Protein AF-A0A970T9K2-F1 (afdb_monomer_lite)

Secondary structure (DSSP, 8-state):
---HHHHHHHHHTT----TTTEEE---TT-SS-EEEEE-SSEEEEEEEETTTEEEEEEEEETT-HHHHHHHHHHHHHHHHHHH-

pLDDT: mean 90.73, std 6.32, range [60.94, 96.19]

Sequence (84 aa):
MTTIITRMHEIAELKSLPKNKFRDITPKKDNIKEYEIKTKHLRVYLFHEKNTGRVIVCGGKKGTPQSNIKHFRNIKKEYLKQKL

Radius of gyration: 12.64 Å; chains: 1; bounding box: 32×28×32 Å

Structure (mmCIF, N/CA/C/O backbone):
data_AF-A0A970T9K2-F1
#
_entry.id   AF-A0A970T9K2-F1
#
loop_
_atom_site.group_PDB
_atom_site.id
_atom_site.type_symbol
_atom_site.label_atom_id
_atom_site.label_alt_id
_atom_site.label_comp_id
_atom_site.label_asym_id
_atom_site.label_entity_id
_atom_site.label_seq_id
_atom_site.pdbx_PDB_ins_code
_atom_site.Cartn_x
_atom_site.Cartn_y
_atom_site.Cartn_z
_atom_site.occupancy
_atom_site.B_iso_or_equiv
_atom_site.auth_seq_id
_atom_site.auth_comp_id
_atom_site.auth_asym_id
_atom_site.auth_atom_id
_atom_site.pdbx_PDB_model_num
ATOM 1 N N . MET A 1 1 ? 12.470 -8.692 -16.654 1.00 64.56 1 MET A N 1
ATOM 2 C CA . MET A 1 1 ? 12.239 -7.366 -16.025 1.00 64.56 1 MET A CA 1
ATOM 3 C C . MET A 1 1 ? 10.944 -7.427 -15.218 1.00 64.56 1 MET A C 1
ATOM 5 O O . MET A 1 1 ? 9.900 -7.616 -15.818 1.00 64.56 1 MET A O 1
ATOM 9 N N . THR A 1 2 ? 10.970 -7.320 -13.884 1.00 81.00 2 THR A N 1
ATOM 10 C CA . THR A 1 2 ? 9.724 -7.346 -13.082 1.00 81.00 2 THR A CA 1
ATOM 11 C C . THR A 1 2 ? 9.009 -5.998 -13.153 1.00 81.00 2 THR A C 1
ATOM 13 O O . THR A 1 2 ? 9.580 -4.974 -12.756 1.00 81.00 2 THR A O 1
ATOM 16 N N . THR A 1 3 ? 7.764 -5.993 -13.625 1.00 92.38 3 THR A N 1
ATOM 17 C CA . THR A 1 3 ? 6.948 -4.776 -13.740 1.00 92.38 3 THR A CA 1
ATOM 18 C C . THR A 1 3 ? 6.247 -4.445 -12.418 1.00 92.38 3 THR A C 1
ATOM 20 O O . THR A 1 3 ? 6.312 -5.204 -11.447 1.00 92.38 3 THR A O 1
ATOM 23 N N . ILE A 1 4 ? 5.602 -3.276 -12.345 1.00 93.00 4 ILE A N 1
ATOM 24 C CA . ILE A 1 4 ? 4.774 -2.927 -11.180 1.00 93.00 4 ILE A CA 1
ATOM 25 C C . ILE A 1 4 ? 3.520 -3.804 -11.117 1.00 93.00 4 ILE A C 1
ATOM 27 O O . ILE A 1 4 ? 3.166 -4.261 -10.037 1.00 93.00 4 ILE A O 1
ATOM 31 N N . ILE A 1 5 ? 2.944 -4.121 -12.280 1.00 92.94 5 ILE A N 1
ATOM 32 C CA . ILE A 1 5 ? 1.756 -4.963 -12.433 1.00 92.94 5 ILE A CA 1
ATOM 33 C C . ILE A 1 5 ? 2.035 -6.375 -11.913 1.00 92.94 5 ILE A C 1
ATOM 35 O O . ILE A 1 5 ? 1.255 -6.887 -11.119 1.00 92.94 5 ILE A O 1
ATOM 39 N N . THR A 1 6 ? 3.192 -6.964 -12.242 1.00 94.81 6 THR A N 1
ATOM 40 C CA . THR A 1 6 ? 3.584 -8.287 -11.720 1.00 94.81 6 THR A CA 1
ATOM 41 C C . THR A 1 6 ? 3.542 -8.326 -10.191 1.00 94.81 6 THR A C 1
ATOM 43 O O . THR A 1 6 ? 2.975 -9.244 -9.615 1.00 94.81 6 THR A O 1
ATOM 46 N N . ARG A 1 7 ? 4.053 -7.285 -9.522 1.00 93.56 7 ARG A N 1
ATOM 47 C CA . ARG A 1 7 ? 4.047 -7.210 -8.050 1.00 93.56 7 ARG A CA 1
ATOM 48 C C . ARG A 1 7 ? 2.651 -7.036 -7.479 1.00 93.56 7 ARG A C 1
ATOM 50 O O . ARG A 1 7 ? 2.372 -7.538 -6.398 1.00 93.56 7 ARG A O 1
ATOM 57 N N . MET A 1 8 ? 1.794 -6.295 -8.177 1.00 92.94 8 MET A N 1
ATOM 58 C CA . MET A 1 8 ? 0.400 -6.121 -7.778 1.00 92.94 8 MET A CA 1
ATOM 59 C C . MET A 1 8 ? -0.343 -7.460 -7.837 1.00 92.94 8 MET A C 1
ATOM 61 O O . MET A 1 8 ? -1.034 -7.786 -6.877 1.00 92.94 8 MET A O 1
ATOM 65 N N . HIS A 1 9 ? -0.127 -8.258 -8.890 1.00 94.00 9 HIS A N 1
ATOM 66 C CA . HIS A 1 9 ? -0.659 -9.621 -8.982 1.00 94.00 9 HIS A CA 1
ATOM 67 C C . HIS A 1 9 ? -0.103 -10.538 -7.891 1.00 94.00 9 HIS A C 1
ATOM 69 O O . HIS A 1 9 ? -0.881 -11.169 -7.189 1.00 94.00 9 HIS A O 1
ATOM 75 N N . GLU A 1 10 ? 1.216 -10.554 -7.673 1.00 94.31 10 GLU A N 1
ATOM 76 C CA . GLU A 1 10 ? 1.831 -11.365 -6.611 1.00 94.31 10 GLU A CA 1
ATOM 77 C C . GLU A 1 10 ? 1.231 -11.048 -5.233 1.00 94.31 10 GLU A C 1
ATOM 79 O O . GLU A 1 10 ? 0.899 -11.947 -4.465 1.00 94.31 10 GLU A O 1
ATOM 84 N N . ILE A 1 11 ? 1.041 -9.761 -4.930 1.00 92.06 11 ILE A N 1
ATOM 85 C CA . ILE A 1 11 ? 0.419 -9.325 -3.679 1.00 92.06 11 ILE A CA 1
ATOM 86 C C . ILE A 1 11 ? -1.048 -9.762 -3.625 1.00 92.06 11 ILE A C 1
ATOM 88 O O . ILE A 1 11 ? -1.483 -10.237 -2.576 1.00 92.06 11 ILE A O 1
ATOM 92 N N . ALA A 1 12 ? -1.811 -9.617 -4.712 1.00 89.56 12 ALA A N 1
ATOM 93 C CA . ALA A 1 12 ? -3.206 -10.058 -4.781 1.00 89.56 12 ALA A CA 1
ATOM 94 C C . ALA A 1 12 ? -3.351 -11.572 -4.542 1.00 89.56 12 ALA A C 1
ATOM 96 O O . ALA A 1 12 ? -4.265 -11.988 -3.840 1.00 89.56 12 ALA A O 1
ATOM 97 N N . GLU A 1 13 ? -2.388 -12.366 -5.011 1.00 92.75 13 GLU A N 1
ATOM 98 C CA . GLU A 1 13 ? -2.272 -13.812 -4.771 1.00 92.75 13 GLU A CA 1
ATOM 99 C C . GLU A 1 13 ? -1.691 -14.168 -3.389 1.00 92.75 13 GLU A C 1
ATOM 101 O O . GLU A 1 13 ? -1.354 -15.321 -3.130 1.00 92.75 13 GLU A O 1
ATOM 106 N N . LEU A 1 14 ? -1.537 -13.187 -2.491 1.00 89.31 14 LEU A N 1
ATOM 107 C CA . LEU A 1 14 ? -0.983 -13.355 -1.141 1.00 89.31 14 LEU A CA 1
ATOM 108 C C . LEU A 1 14 ? 0.459 -13.891 -1.107 1.00 89.31 14 LEU A C 1
ATOM 110 O O . LEU A 1 14 ? 0.921 -14.360 -0.065 1.00 89.31 14 LEU A O 1
ATOM 114 N N . LYS A 1 15 ? 1.214 -13.762 -2.205 1.00 92.81 15 LYS A N 1
ATOM 115 C CA . LYS A 1 15 ? 2.632 -14.131 -2.227 1.00 92.81 15 LYS A CA 1
ATOM 116 C C . LYS A 1 15 ? 3.435 -13.197 -1.328 1.00 92.81 15 LYS A C 1
ATOM 118 O O . LYS A 1 15 ? 3.250 -11.976 -1.317 1.00 92.81 15 LYS A O 1
ATOM 123 N N . SER A 1 16 ? 4.375 -13.780 -0.591 1.00 89.81 16 SER A N 1
ATOM 124 C CA . SER A 1 16 ? 5.317 -13.010 0.215 1.00 89.81 16 SER A CA 1
ATOM 125 C C . SER A 1 16 ? 6.323 -12.311 -0.694 1.00 89.81 16 SER A C 1
ATOM 127 O O . SER A 1 16 ? 6.975 -12.944 -1.524 1.00 89.81 16 SER A O 1
ATOM 129 N N . LEU A 1 17 ? 6.464 -10.997 -0.528 1.00 90.81 17 LEU A N 1
ATOM 130 C CA . LEU A 1 17 ? 7.479 -10.207 -1.213 1.00 90.81 17 LEU A CA 1
ATOM 131 C C . LEU A 1 17 ? 8.516 -9.701 -0.210 1.00 90.81 17 LEU A C 1
ATOM 133 O O . LEU A 1 17 ? 8.171 -9.402 0.935 1.00 90.81 17 LEU A O 1
ATOM 137 N N . PRO A 1 18 ? 9.780 -9.511 -0.633 1.00 92.88 18 PRO A N 1
ATOM 138 C CA . PRO A 1 18 ? 10.793 -8.933 0.237 1.00 92.88 18 PRO A CA 1
ATOM 139 C C . PRO A 1 18 ? 10.339 -7.589 0.828 1.00 92.88 18 PRO A C 1
ATOM 141 O O . PRO A 1 18 ? 9.737 -6.762 0.138 1.00 92.88 18 PRO A O 1
ATOM 144 N N . LYS A 1 19 ? 10.699 -7.314 2.086 1.00 90.19 19 LYS A N 1
ATOM 145 C CA . LYS A 1 19 ? 10.298 -6.094 2.820 1.00 90.19 19 LYS A CA 1
ATOM 146 C C . LYS A 1 19 ? 10.667 -4.789 2.103 1.00 90.19 19 LYS A C 1
ATOM 148 O O . LYS A 1 19 ? 9.998 -3.766 2.236 1.00 90.19 19 LYS A O 1
ATOM 153 N N . ASN A 1 20 ? 11.748 -4.800 1.325 1.00 90.00 20 ASN A N 1
ATOM 154 C CA . ASN A 1 20 ? 12.170 -3.647 0.528 1.00 90.00 20 ASN A CA 1
ATOM 155 C C . ASN A 1 20 ? 11.349 -3.464 -0.765 1.00 90.00 20 ASN A C 1
ATOM 157 O O . ASN A 1 20 ? 11.513 -2.454 -1.447 1.00 90.00 20 ASN A O 1
ATOM 161 N N . LYS A 1 21 ? 10.507 -4.434 -1.128 1.00 93.56 21 LYS A N 1
ATOM 162 C CA . LYS A 1 21 ? 9.660 -4.466 -2.324 1.00 93.56 21 LYS A CA 1
ATOM 163 C C . LYS A 1 21 ? 8.185 -4.252 -2.001 1.00 93.56 21 LYS A C 1
ATOM 165 O O . LYS A 1 21 ? 7.519 -3.587 -2.791 1.00 93.56 21 LYS A O 1
ATOM 170 N N . PHE A 1 22 ? 7.729 -4.764 -0.863 1.00 95.38 22 PHE A N 1
ATOM 171 C CA . PHE A 1 22 ? 6.422 -4.506 -0.271 1.00 95.38 22 PHE A CA 1
ATOM 172 C C . PHE A 1 22 ? 6.635 -4.058 1.174 1.00 95.38 22 PHE A C 1
ATOM 174 O O . PHE A 1 22 ? 6.975 -4.852 2.049 1.00 95.38 22 PHE A O 1
ATOM 181 N N . ARG A 1 23 ? 6.546 -2.748 1.400 1.00 94.94 23 ARG A N 1
ATOM 182 C CA . ARG A 1 23 ? 6.902 -2.125 2.676 1.00 94.94 23 ARG A CA 1
ATOM 183 C C . ARG A 1 23 ? 5.641 -1.720 3.428 1.00 94.94 23 ARG A C 1
ATOM 185 O O . ARG A 1 23 ? 4.856 -0.958 2.879 1.00 94.94 23 ARG A O 1
ATOM 192 N N . ASP A 1 24 ? 5.507 -2.148 4.682 1.00 94.88 24 ASP A N 1
ATOM 193 C CA . ASP A 1 24 ? 4.54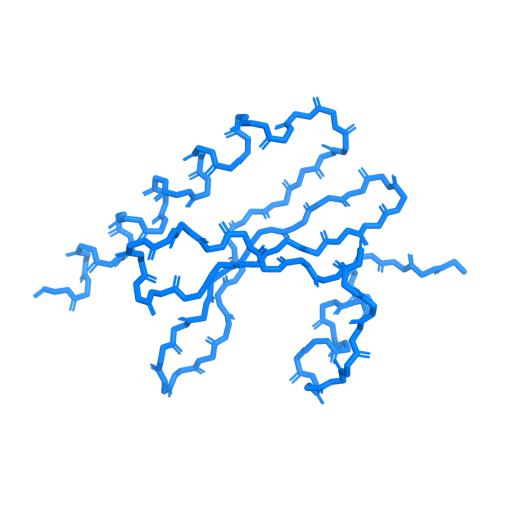1 -1.569 5.627 1.00 94.88 24 ASP A CA 1
ATOM 194 C C . ASP A 1 24 ? 4.975 -0.126 5.958 1.00 94.88 24 ASP A C 1
ATOM 196 O O . ASP A 1 24 ? 6.107 0.115 6.401 1.00 94.88 24 ASP A O 1
ATOM 200 N N . ILE A 1 25 ? 4.100 0.832 5.657 1.00 94.69 25 ILE A N 1
ATOM 201 C CA . ILE A 1 25 ? 4.287 2.267 5.920 1.00 94.69 25 ILE A CA 1
ATOM 202 C C . ILE A 1 25 ? 3.238 2.811 6.902 1.00 94.69 25 ILE A C 1
ATOM 204 O O . ILE A 1 25 ? 3.106 4.030 7.044 1.00 94.69 25 ILE A O 1
ATOM 208 N N . THR A 1 26 ? 2.518 1.914 7.582 1.00 95.62 26 THR A N 1
ATOM 209 C CA . THR A 1 26 ? 1.453 2.240 8.532 1.00 95.62 26 THR A CA 1
ATOM 210 C C . THR A 1 26 ? 2.005 3.107 9.668 1.00 95.62 26 THR A C 1
ATOM 212 O O . THR A 1 26 ? 2.997 2.731 10.307 1.00 95.62 26 THR A O 1
ATOM 215 N N . PRO A 1 27 ? 1.399 4.273 9.955 1.00 93.50 27 PRO A N 1
ATOM 216 C CA . PRO A 1 27 ? 1.727 5.049 11.144 1.00 93.50 27 PRO A CA 1
ATOM 217 C C . PRO A 1 27 ? 1.516 4.225 12.419 1.00 93.50 27 PRO A C 1
ATOM 219 O O . PRO A 1 27 ? 0.565 3.460 12.512 1.00 93.50 27 PRO A O 1
ATOM 222 N N . LYS A 1 28 ? 2.347 4.433 13.449 1.00 90.44 28 LYS A N 1
ATOM 223 C CA . LYS A 1 28 ? 2.286 3.657 14.708 1.00 90.44 28 LYS A CA 1
ATOM 224 C C . LYS A 1 28 ? 0.910 3.646 15.398 1.00 90.44 28 LYS A C 1
ATOM 226 O O . LYS A 1 28 ? 0.648 2.739 16.173 1.00 90.44 28 LYS A O 1
ATOM 231 N N . LYS A 1 29 ? 0.078 4.666 15.164 1.00 89.88 29 LYS A N 1
ATOM 232 C CA . LYS A 1 29 ? -1.247 4.838 15.786 1.00 89.88 29 LYS A CA 1
ATOM 233 C C . LYS A 1 29 ? -2.413 4.500 14.850 1.00 89.88 29 LYS A C 1
ATOM 235 O O . LYS A 1 29 ? -3.555 4.746 15.214 1.00 89.88 29 LYS A O 1
ATOM 240 N N . ASP A 1 30 ? -2.138 4.024 13.638 1.00 90.19 30 ASP A N 1
ATOM 241 C CA . ASP A 1 30 ? -3.177 3.745 12.650 1.00 90.19 30 ASP A CA 1
ATOM 242 C C . ASP A 1 30 ? -3.516 2.250 12.636 1.00 90.19 30 ASP A C 1
ATOM 244 O O . ASP A 1 30 ? -2.629 1.396 12.575 1.00 90.19 30 ASP A O 1
ATOM 248 N N . ASN A 1 31 ? -4.810 1.943 12.691 1.00 90.31 31 ASN A N 1
ATOM 249 C CA . ASN A 1 31 ? -5.322 0.573 12.670 1.00 90.31 31 ASN A CA 1
ATOM 250 C C . ASN A 1 31 ? -5.479 0.040 11.239 1.00 90.31 31 ASN A C 1
ATOM 252 O O . ASN A 1 31 ? -5.633 -1.164 11.036 1.00 90.31 31 ASN A O 1
ATOM 256 N N . ILE A 1 32 ? -5.438 0.924 10.238 1.00 93.81 32 ILE A N 1
ATOM 257 C CA . ILE A 1 32 ? -5.592 0.567 8.831 1.00 93.81 32 ILE A CA 1
ATOM 258 C C . ILE A 1 32 ? -4.209 0.426 8.214 1.00 93.81 32 ILE A C 1
ATOM 260 O O . ILE A 1 32 ? -3.481 1.407 8.049 1.00 93.81 32 ILE A O 1
ATOM 264 N N . LYS A 1 33 ? -3.859 -0.809 7.847 1.00 95.12 33 LYS A N 1
ATOM 265 C CA . LYS A 1 33 ? -2.551 -1.120 7.274 1.00 95.12 33 LYS A CA 1
ATOM 266 C C . LYS A 1 33 ? -2.332 -0.403 5.947 1.00 95.12 33 LYS A C 1
ATOM 268 O O . LYS A 1 33 ? -3.146 -0.512 5.034 1.00 95.12 33 LYS A O 1
ATOM 273 N N . GLU A 1 34 ? -1.198 0.277 5.836 1.00 96.00 34 GLU A N 1
ATOM 274 C CA . GLU A 1 34 ? -0.731 0.983 4.646 1.00 96.00 34 GLU A CA 1
ATOM 275 C C . GLU A 1 34 ? 0.514 0.297 4.085 1.00 96.00 34 GLU A C 1
ATOM 277 O O . GLU A 1 34 ? 1.432 -0.063 4.830 1.00 96.00 34 GLU A O 1
ATOM 282 N N . TYR A 1 35 ? 0.597 0.183 2.761 1.00 95.75 35 TYR A N 1
ATOM 283 C CA . TYR A 1 35 ? 1.738 -0.436 2.104 1.00 95.75 35 TYR A CA 1
ATOM 284 C C . TYR A 1 35 ? 2.242 0.356 0.899 1.00 95.75 35 TYR A C 1
ATOM 286 O O . TYR A 1 35 ? 1.496 1.052 0.212 1.00 95.75 35 TYR A O 1
ATOM 294 N N . GLU A 1 36 ? 3.533 0.192 0.623 1.00 95.25 36 GLU A N 1
ATOM 295 C CA . GLU A 1 36 ? 4.231 0.721 -0.545 1.00 95.25 36 GLU A CA 1
ATOM 296 C C . GLU A 1 36 ? 4.827 -0.433 -1.369 1.00 95.25 36 GLU A C 1
ATOM 298 O O . GLU A 1 36 ? 5.719 -1.151 -0.903 1.00 95.25 36 GLU A O 1
ATOM 303 N N . ILE A 1 37 ? 4.383 -0.576 -2.620 1.00 95.38 37 ILE A N 1
ATOM 304 C CA . ILE A 1 37 ? 4.971 -1.480 -3.617 1.00 95.38 37 ILE A CA 1
ATOM 305 C C . ILE A 1 37 ? 6.053 -0.722 -4.375 1.00 95.38 37 ILE A C 1
ATOM 307 O O . ILE A 1 37 ? 5.813 0.363 -4.903 1.00 95.38 37 ILE A O 1
ATOM 311 N N . LYS A 1 38 ? 7.253 -1.293 -4.478 1.00 93.12 38 LYS A N 1
ATOM 312 C CA . LYS A 1 38 ? 8.395 -0.655 -5.150 1.00 93.12 38 LYS A CA 1
ATOM 313 C C . LYS A 1 38 ? 8.809 -1.411 -6.392 1.00 93.12 38 LYS A C 1
ATOM 315 O O . LYS A 1 38 ? 9.001 -2.608 -6.310 1.00 93.12 38 LYS A O 1
ATOM 320 N N . THR A 1 39 ? 9.107 -0.738 -7.496 1.00 93.44 39 THR A N 1
ATOM 321 C CA . THR A 1 39 ? 9.957 -1.276 -8.580 1.00 93.44 39 THR A CA 1
ATOM 322 C C . THR A 1 39 ? 11.232 -0.439 -8.714 1.00 93.44 39 THR A C 1
ATOM 324 O O . THR A 1 39 ? 11.576 0.329 -7.811 1.00 93.44 39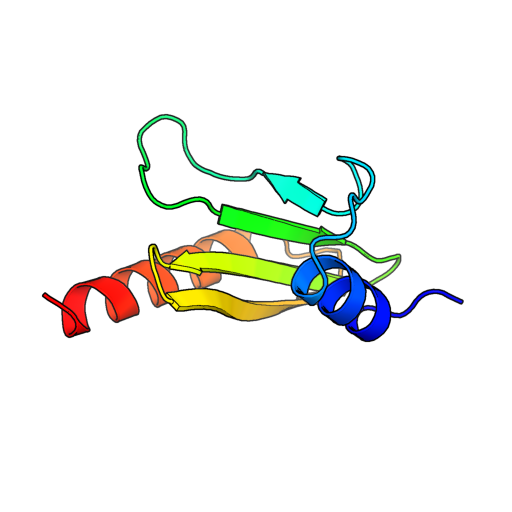 THR A O 1
ATOM 327 N N . LYS A 1 40 ? 11.977 -0.573 -9.819 1.00 91.19 40 LYS A N 1
ATOM 328 C CA . LYS A 1 40 ? 13.134 0.294 -10.089 1.00 91.19 40 LYS A CA 1
ATOM 329 C C 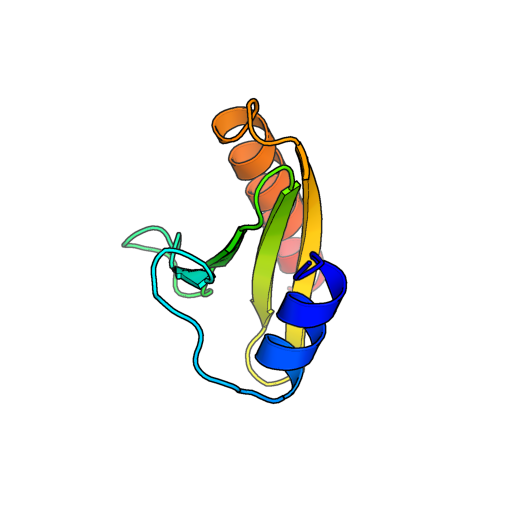. LYS A 1 40 ? 12.715 1.769 -10.167 1.00 91.19 40 LYS A C 1
ATOM 331 O O . LYS A 1 40 ? 13.328 2.603 -9.502 1.00 91.19 40 LYS A O 1
ATOM 336 N N . HIS A 1 41 ? 11.625 2.059 -10.881 1.00 91.31 41 HIS A N 1
ATOM 337 C CA . HIS A 1 41 ? 11.209 3.428 -11.208 1.00 91.31 41 HIS A CA 1
ATOM 338 C C . HIS A 1 41 ? 9.862 3.846 -10.619 1.00 91.31 41 HIS A C 1
ATOM 340 O O . HIS A 1 41 ? 9.614 5.041 -10.533 1.00 91.31 41 HIS A O 1
ATOM 346 N N . LEU A 1 42 ? 9.010 2.906 -10.199 1.00 93.06 42 LEU A N 1
ATOM 347 C CA . LEU A 1 42 ? 7.643 3.204 -9.768 1.00 93.06 42 LEU A CA 1
ATOM 348 C C . LEU A 1 42 ? 7.407 2.835 -8.305 1.00 93.06 42 LEU A C 1
ATOM 350 O O . LEU A 1 42 ? 8.056 1.939 -7.749 1.00 93.06 42 LEU A O 1
ATOM 354 N N . ARG A 1 43 ? 6.473 3.548 -7.685 1.00 93.81 43 ARG A N 1
ATOM 355 C CA . ARG A 1 43 ? 5.907 3.281 -6.364 1.00 93.81 43 ARG A CA 1
ATOM 356 C C . ARG A 1 43 ? 4.393 3.234 -6.489 1.00 93.81 43 ARG A C 1
ATOM 358 O O . ARG A 1 43 ? 3.841 4.054 -7.212 1.00 93.81 43 ARG A O 1
ATOM 365 N N . VAL A 1 44 ? 3.753 2.298 -5.801 1.00 95.31 44 VAL A N 1
ATOM 366 C CA . VAL A 1 44 ? 2.291 2.222 -5.685 1.00 95.31 44 VAL A CA 1
ATOM 367 C C . VAL A 1 44 ? 1.933 2.151 -4.212 1.00 95.31 44 VAL A C 1
ATOM 369 O O . VAL A 1 44 ? 2.573 1.411 -3.463 1.00 95.31 44 VAL A O 1
ATOM 372 N N . TYR A 1 45 ? 0.936 2.931 -3.813 1.00 95.88 45 TYR A N 1
ATOM 373 C CA . TYR A 1 45 ? 0.459 3.027 -2.440 1.00 95.88 45 TYR A CA 1
ATOM 374 C C . TYR A 1 45 ? -0.938 2.435 -2.335 1.00 95.88 45 TYR A C 1
ATOM 376 O O . TYR A 1 45 ? -1.806 2.681 -3.177 1.00 95.88 45 TYR A O 1
ATOM 384 N N . LEU A 1 46 ? -1.134 1.639 -1.294 1.00 96.19 46 LEU A N 1
ATOM 385 C CA . LEU A 1 46 ? -2.379 0.942 -1.036 1.00 96.19 46 LEU A CA 1
ATOM 386 C C . LEU A 1 46 ? -2.638 0.859 0.463 1.00 96.19 46 LEU A C 1
ATOM 388 O O . LEU A 1 46 ? -1.707 0.920 1.269 1.00 96.19 46 LEU A O 1
ATOM 392 N N . PHE A 1 47 ? -3.897 0.661 0.827 1.00 96.00 47 PHE A N 1
ATOM 393 C CA . PHE A 1 47 ? -4.280 0.298 2.184 1.00 96.00 47 PHE A CA 1
ATOM 394 C C . PHE A 1 47 ? -5.092 -0.995 2.188 1.00 96.00 47 PHE A C 1
ATOM 396 O O . PHE A 1 47 ? -5.664 -1.391 1.172 1.00 96.00 47 PHE A O 1
ATOM 403 N N . HIS A 1 48 ? -5.097 -1.688 3.323 1.00 94.12 48 HIS A N 1
ATOM 404 C CA . HIS A 1 48 ? -5.937 -2.859 3.518 1.00 94.12 48 HIS A CA 1
ATOM 405 C C . HIS A 1 48 ? -7.258 -2.447 4.151 1.00 94.12 48 HIS A C 1
ATOM 407 O O . HIS A 1 48 ? -7.298 -2.006 5.300 1.00 94.12 48 HIS A O 1
ATOM 413 N N . GLU A 1 49 ? -8.332 -2.615 3.395 1.00 91.56 49 GLU A N 1
ATOM 414 C CA . GLU A 1 49 ? -9.678 -2.521 3.919 1.00 91.56 49 GLU A CA 1
ATOM 415 C C . GLU A 1 49 ? -10.082 -3.872 4.508 1.00 91.56 49 GLU A C 1
ATOM 417 O O . GLU A 1 49 ? -10.146 -4.892 3.809 1.00 91.56 49 GLU A O 1
ATOM 422 N N . LYS A 1 50 ? -10.357 -3.868 5.814 1.00 85.25 50 LYS A N 1
ATOM 423 C CA . LYS A 1 50 ? -10.745 -5.069 6.549 1.00 85.25 50 LYS A CA 1
ATOM 424 C C . LYS A 1 50 ? -11.975 -5.706 5.890 1.00 85.25 50 LYS A C 1
ATOM 426 O O . LYS A 1 50 ? -12.921 -5.010 5.535 1.00 85.25 50 LYS A O 1
ATOM 431 N N . ASN A 1 51 ? -11.947 -7.028 5.731 1.00 86.06 51 ASN A N 1
ATOM 432 C CA . ASN A 1 51 ? -13.012 -7.849 5.135 1.00 86.06 51 ASN A CA 1
ATOM 433 C C . ASN A 1 51 ? -13.319 -7.606 3.643 1.00 86.06 51 ASN A 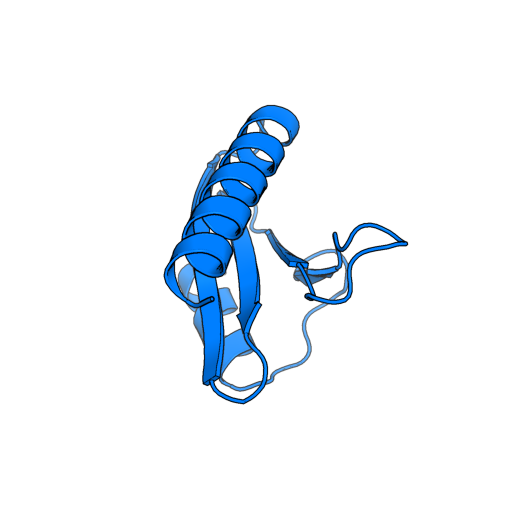C 1
ATOM 435 O O . ASN A 1 51 ? -14.170 -8.303 3.106 1.00 86.06 51 ASN A O 1
ATOM 439 N N . THR A 1 52 ? -12.639 -6.673 2.966 1.00 88.56 52 THR A N 1
ATOM 440 C CA . THR A 1 52 ? -12.873 -6.399 1.533 1.00 88.56 52 THR A CA 1
ATOM 441 C C . THR A 1 52 ? -11.645 -6.729 0.693 1.00 88.56 52 THR A C 1
ATOM 443 O O . THR A 1 52 ? -11.744 -7.423 -0.314 1.00 88.56 52 THR A O 1
ATOM 446 N N . GLY A 1 53 ? -10.460 -6.274 1.107 1.00 88.44 53 GLY A N 1
ATOM 447 C CA . GLY A 1 53 ? -9.235 -6.518 0.351 1.00 88.44 53 GLY A CA 1
ATOM 448 C C . GLY A 1 53 ? -8.254 -5.359 0.416 1.00 88.44 53 GLY A C 1
ATOM 449 O O . GLY A 1 53 ? -8.132 -4.667 1.424 1.00 88.44 53 GLY A O 1
ATOM 450 N N . ARG A 1 54 ? -7.468 -5.180 -0.644 1.00 91.00 54 ARG A N 1
ATOM 451 C CA . ARG A 1 54 ? -6.475 -4.104 -0.741 1.00 91.00 54 ARG A CA 1
ATOM 452 C C . ARG A 1 54 ? -6.939 -3.076 -1.759 1.00 91.00 54 ARG A C 1
ATOM 454 O O . ARG A 1 54 ? -7.186 -3.425 -2.907 1.00 91.00 54 ARG A O 1
ATOM 461 N N . VAL A 1 55 ? -6.993 -1.817 -1.343 1.00 92.56 55 VAL A N 1
ATOM 462 C CA . VAL A 1 55 ? -7.387 -0.695 -2.195 1.00 92.56 55 VAL A CA 1
ATOM 463 C C . VAL A 1 55 ? -6.130 0.019 -2.670 1.00 92.56 55 VAL A C 1
ATOM 465 O O . VAL A 1 55 ? -5.377 0.572 -1.866 1.00 92.56 55 VAL A O 1
ATOM 468 N N . ILE A 1 56 ? -5.892 -0.011 -3.980 1.00 90.62 56 ILE A N 1
ATOM 469 C CA . ILE A 1 56 ? -4.825 0.760 -4.625 1.00 90.62 56 ILE A CA 1
ATOM 470 C C . ILE A 1 56 ? -5.317 2.191 -4.801 1.00 90.62 56 ILE A C 1
ATOM 472 O O . ILE A 1 56 ? -6.375 2.415 -5.376 1.00 90.62 56 ILE A O 1
ATOM 476 N N . VAL A 1 57 ? -4.537 3.153 -4.315 1.00 89.62 57 VAL A N 1
ATOM 477 C CA . VAL A 1 57 ? -4.950 4.560 -4.298 1.00 89.62 57 VAL A CA 1
ATOM 478 C C . VAL A 1 57 ? -4.241 5.357 -5.380 1.00 89.62 57 VAL A C 1
ATOM 480 O O . VAL A 1 57 ? -4.876 6.050 -6.164 1.00 89.62 57 VAL A O 1
ATOM 483 N N . CYS A 1 58 ? -2.911 5.280 -5.426 1.00 91.50 58 CYS A N 1
ATOM 484 C CA . CYS A 1 58 ? -2.128 6.048 -6.384 1.00 91.50 58 CYS A CA 1
ATOM 485 C C . CYS A 1 58 ? -0.780 5.387 -6.687 1.00 91.50 58 CYS A C 1
ATOM 487 O O . CYS A 1 58 ? -0.256 4.574 -5.917 1.00 91.50 58 CYS A O 1
ATOM 489 N N . GLY A 1 59 ? -0.209 5.768 -7.829 1.00 90.69 59 GLY A N 1
ATOM 490 C CA . GLY A 1 59 ? 1.131 5.386 -8.251 1.00 90.69 59 GLY A CA 1
ATOM 491 C C . GLY A 1 59 ? 1.937 6.599 -8.705 1.00 90.69 59 GLY A C 1
ATOM 492 O O . GLY A 1 59 ? 1.380 7.599 -9.143 1.00 90.69 59 GLY A O 1
ATOM 493 N N . GLY A 1 60 ? 3.261 6.517 -8.600 1.00 88.69 60 GLY A N 1
ATOM 494 C CA . GLY A 1 60 ? 4.151 7.614 -8.976 1.00 88.69 60 GLY A CA 1
ATOM 495 C C . GLY A 1 60 ? 5.579 7.164 -9.262 1.00 88.69 60 GLY A C 1
ATOM 496 O O . GLY A 1 60 ? 5.979 6.036 -8.956 1.00 88.69 60 GLY A O 1
ATOM 497 N N . LYS A 1 61 ? 6.374 8.061 -9.855 1.00 89.88 61 LYS A N 1
ATOM 498 C CA . LYS A 1 61 ? 7.803 7.824 -10.099 1.00 89.88 61 LYS A CA 1
ATOM 499 C C . LYS A 1 61 ? 8.599 7.896 -8.788 1.00 89.88 61 LYS A C 1
ATOM 501 O O . LYS A 1 61 ? 8.275 8.641 -7.864 1.00 89.88 61 LYS A O 1
ATOM 506 N N . LYS A 1 62 ? 9.683 7.124 -8.707 1.00 84.56 62 LYS A N 1
ATOM 507 C CA . LYS A 1 62 ? 10.677 7.199 -7.629 1.00 84.56 62 LYS A CA 1
ATOM 508 C C . LYS A 1 62 ? 11.323 8.592 -7.667 1.00 84.56 62 LYS A C 1
ATOM 510 O O . LYS A 1 62 ? 12.032 8.894 -8.617 1.00 84.56 62 LYS A O 1
ATOM 515 N N . GLY A 1 63 ? 11.087 9.409 -6.643 1.00 79.00 63 GLY A N 1
ATOM 516 C CA . GLY A 1 63 ? 11.633 10.772 -6.543 1.00 79.00 63 GLY A CA 1
ATOM 517 C C . GLY A 1 63 ? 10.719 11.745 -5.797 1.00 79.00 63 GLY A C 1
ATOM 518 O O . GLY A 1 63 ? 11.207 12.680 -5.182 1.00 79.00 63 GLY A O 1
ATOM 519 N N . THR A 1 64 ? 9.411 11.465 -5.745 1.00 74.88 64 THR A N 1
ATOM 520 C CA . THR A 1 64 ? 8.415 12.300 -5.043 1.00 74.88 64 THR A CA 1
ATOM 521 C C . THR A 1 64 ? 7.733 11.614 -3.838 1.00 74.88 64 THR A C 1
ATOM 523 O O . THR A 1 64 ? 6.537 11.813 -3.613 1.00 74.88 64 THR A O 1
ATOM 526 N N . PRO A 1 65 ? 8.431 10.787 -3.025 1.00 72.00 65 PRO A N 1
ATOM 527 C CA . PRO A 1 65 ? 7.777 9.887 -2.070 1.00 72.00 65 PRO A CA 1
ATOM 528 C C . PRO A 1 65 ? 6.974 10.607 -0.977 1.00 72.00 65 PRO A C 1
ATOM 530 O O . PRO A 1 65 ? 5.910 10.130 -0.604 1.00 72.00 65 PRO A O 1
ATOM 533 N N . GLN A 1 66 ? 7.437 11.754 -0.473 1.00 81.44 66 GLN A N 1
ATOM 534 C CA . GLN A 1 66 ? 6.752 12.474 0.612 1.00 81.44 66 GLN A CA 1
ATOM 535 C C . GLN A 1 66 ? 5.420 13.082 0.149 1.00 81.44 66 GLN A C 1
ATOM 537 O O . GLN A 1 66 ? 4.404 12.914 0.823 1.00 81.44 66 GLN A O 1
ATOM 542 N N . SER A 1 67 ? 5.411 13.725 -1.025 1.00 86.38 67 SER A N 1
ATOM 543 C CA . SER A 1 67 ? 4.192 14.276 -1.634 1.00 86.38 67 SER A CA 1
ATOM 544 C C . SER A 1 67 ? 3.178 13.170 -1.944 1.00 86.38 67 SER A C 1
ATOM 546 O O . SER A 1 67 ? 2.017 13.269 -1.548 1.00 86.38 67 SER A O 1
ATOM 548 N N . ASN A 1 68 ? 3.633 12.059 -2.537 1.00 86.88 68 ASN A N 1
ATOM 549 C CA . ASN A 1 68 ? 2.755 10.933 -2.862 1.00 86.88 68 ASN A CA 1
ATOM 550 C C . ASN A 1 68 ? 2.152 10.287 -1.608 1.00 86.88 68 ASN A C 1
ATOM 552 O O . ASN A 1 68 ? 0.970 9.963 -1.615 1.00 86.88 68 ASN A O 1
ATOM 556 N N . ILE A 1 69 ? 2.923 10.134 -0.522 1.00 91.38 69 ILE A N 1
ATOM 557 C CA . ILE A 1 69 ? 2.411 9.587 0.747 1.00 91.38 69 ILE A CA 1
ATOM 558 C C . ILE A 1 69 ? 1.364 10.523 1.362 1.00 91.38 69 ILE A C 1
ATOM 560 O O . ILE A 1 69 ? 0.340 10.050 1.852 1.00 91.38 69 ILE A O 1
ATOM 564 N N . LYS A 1 70 ? 1.585 11.844 1.328 1.00 93.00 70 LYS A N 1
ATOM 565 C CA . LYS A 1 70 ? 0.594 12.820 1.807 1.00 93.00 70 LYS A CA 1
ATOM 566 C C . LYS A 1 70 ? -0.694 12.739 0.984 1.00 93.00 70 LYS A C 1
ATOM 568 O O . LYS A 1 70 ? -1.774 12.640 1.556 1.00 93.00 70 LYS A O 1
ATOM 573 N N . HIS A 1 71 ? -0.573 12.726 -0.341 1.00 93.81 71 HIS A N 1
ATOM 574 C CA . HIS A 1 71 ? -1.707 12.596 -1.254 1.00 93.81 71 HIS A CA 1
ATOM 575 C C . HIS A 1 71 ? -2.482 11.285 -1.033 1.00 93.81 71 HIS A C 1
ATOM 577 O O . HIS A 1 71 ? -3.698 11.311 -0.860 1.00 93.81 71 HIS A O 1
ATOM 583 N N . PHE A 1 72 ? -1.769 10.160 -0.932 1.00 95.62 72 PHE A N 1
ATOM 584 C CA . PHE A 1 72 ? -2.321 8.851 -0.582 1.00 95.62 72 PHE A CA 1
ATOM 585 C C . PHE A 1 72 ? -3.141 8.893 0.713 1.00 95.62 72 PHE A C 1
ATOM 587 O O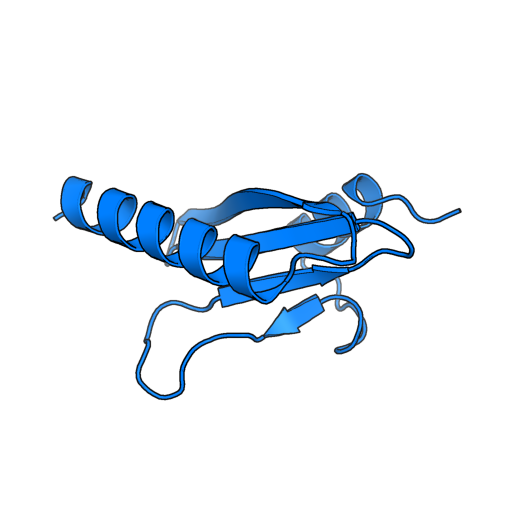 . PHE A 1 72 ? -4.289 8.450 0.733 1.00 95.62 72 PHE A O 1
ATOM 594 N N . ARG A 1 73 ? -2.578 9.453 1.791 1.00 95.06 73 ARG A N 1
ATOM 595 C CA . ARG A 1 73 ? -3.257 9.526 3.093 1.00 95.06 73 ARG A CA 1
ATOM 596 C C . ARG A 1 73 ? -4.476 10.436 3.072 1.00 95.06 73 ARG A C 1
ATOM 598 O O . ARG A 1 73 ? -5.464 10.110 3.723 1.00 95.06 73 ARG A O 1
ATOM 605 N N . ASN A 1 74 ? -4.427 11.531 2.314 1.00 95.56 74 ASN A N 1
ATOM 606 C CA . ASN A 1 74 ? -5.583 12.401 2.124 1.00 95.56 74 ASN A CA 1
ATOM 607 C C . ASN A 1 74 ? -6.729 11.645 1.439 1.00 95.56 74 ASN A C 1
ATOM 609 O O . ASN A 1 74 ? -7.832 11.634 1.970 1.00 95.56 74 ASN A O 1
ATOM 613 N N . ILE A 1 75 ? -6.464 10.940 0.331 1.00 95.75 75 ILE A N 1
ATOM 614 C CA . ILE A 1 75 ? -7.501 10.146 -0.353 1.00 95.75 75 ILE A CA 1
ATOM 615 C C . ILE A 1 75 ? -8.036 9.037 0.556 1.00 95.75 75 ILE A C 1
ATOM 617 O O . ILE A 1 75 ? -9.246 8.863 0.652 1.00 95.75 75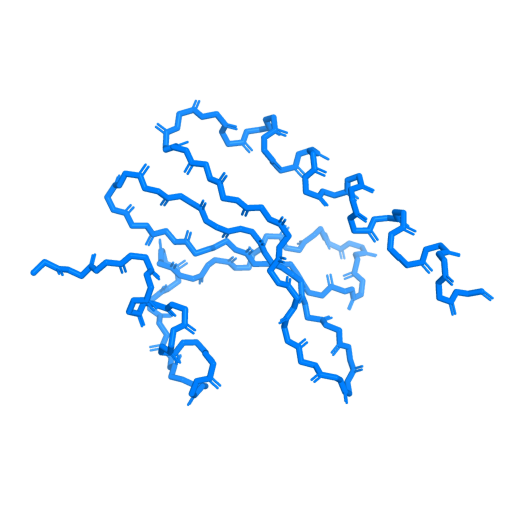 ILE A O 1
ATOM 621 N N . LYS A 1 76 ? -7.156 8.314 1.264 1.00 94.94 76 LYS A N 1
ATOM 622 C CA . LYS A 1 76 ? -7.568 7.288 2.235 1.00 94.94 76 LYS A CA 1
ATOM 623 C C . LYS A 1 76 ? -8.526 7.870 3.278 1.00 94.94 76 LYS A C 1
ATOM 625 O O . LYS A 1 76 ? -9.544 7.260 3.580 1.00 94.94 76 LYS A O 1
ATOM 630 N N . LYS A 1 77 ? -8.207 9.044 3.828 1.00 94.50 77 LYS A N 1
ATOM 631 C CA . LYS A 1 77 ? -9.047 9.722 4.821 1.00 94.50 77 LYS A CA 1
ATOM 632 C C . LYS A 1 77 ? -10.425 10.071 4.252 1.00 94.50 77 LYS A C 1
ATOM 634 O O . LYS A 1 77 ? -11.419 9.788 4.912 1.00 94.50 77 LYS A O 1
ATOM 639 N N . GLU A 1 78 ? -10.483 10.634 3.046 1.00 95.25 78 GLU A N 1
ATOM 640 C CA . GLU A 1 78 ? -11.757 10.965 2.394 1.00 95.25 78 GLU A CA 1
ATOM 641 C C . GLU A 1 78 ? -12.585 9.712 2.079 1.00 95.25 78 GLU A C 1
ATOM 643 O O . GLU A 1 78 ? -13.784 9.694 2.343 1.00 95.25 78 GLU A O 1
ATOM 648 N N . TYR A 1 79 ? -11.947 8.635 1.610 1.00 94.00 79 TYR A N 1
ATOM 649 C CA . TYR A 1 79 ? -12.601 7.342 1.388 1.00 94.00 79 TYR A CA 1
ATOM 650 C C . TYR A 1 79 ? -13.261 6.807 2.666 1.00 94.00 79 TYR A C 1
ATOM 652 O O . TYR A 1 79 ? -14.432 6.439 2.661 1.00 94.00 79 TYR A O 1
ATOM 660 N N . LEU A 1 80 ? -12.523 6.797 3.781 1.00 91.12 80 LEU A N 1
ATOM 661 C CA . LEU A 1 80 ? -13.037 6.301 5.061 1.00 91.12 80 LEU A CA 1
ATOM 662 C C . LEU A 1 80 ? -14.159 7.183 5.613 1.00 91.12 80 LEU A C 1
ATOM 664 O O . LEU A 1 80 ? -15.089 6.662 6.216 1.00 91.12 80 LEU A O 1
ATOM 668 N N . LYS A 1 81 ? -14.091 8.500 5.387 1.00 94.00 81 LYS A N 1
ATOM 669 C CA . LYS A 1 81 ? -15.141 9.441 5.790 1.00 94.00 81 LYS A CA 1
ATOM 670 C C . LYS A 1 81 ? -16.459 9.195 5.053 1.00 94.00 81 LYS A C 1
ATOM 672 O O . LYS A 1 81 ? -17.501 9.398 5.647 1.00 94.00 81 LYS A O 1
ATOM 677 N N . GLN A 1 82 ? -16.419 8.779 3.786 1.00 92.31 82 GLN A N 1
ATOM 678 C CA . GLN A 1 82 ? -17.628 8.492 2.999 1.00 92.31 82 GLN A CA 1
ATOM 679 C C . GLN A 1 82 ? -18.280 7.145 3.341 1.00 92.31 82 GLN A C 1
ATOM 681 O O . GLN A 1 82 ? -19.420 6.909 2.956 1.00 92.31 82 GLN A O 1
ATOM 686 N N . LYS A 1 83 ? -17.554 6.245 4.016 1.00 82.62 83 LYS A N 1
ATOM 687 C CA . LYS A 1 83 ? -18.071 4.940 4.453 1.00 82.62 83 LYS A CA 1
ATOM 688 C C . LYS A 1 83 ? -18.682 4.942 5.857 1.00 82.62 83 LYS A C 1
ATOM 690 O O . LYS A 1 83 ? -19.354 3.970 6.196 1.00 82.62 83 LYS A O 1
ATOM 695 N N . LEU A 1 84 ? -18.377 5.959 6.661 1.00 60.94 84 LEU A N 1
ATOM 696 C CA . LEU A 1 84 ? -18.948 6.186 7.991 1.00 60.94 84 LEU A CA 1
ATOM 697 C C . LEU A 1 84 ? -20.229 7.009 7.866 1.00 60.94 84 LEU A C 1
ATOM 699 O O . LEU A 1 84 ? -21.167 6.701 8.628 1.00 60.94 84 LEU A O 1
#

Foldseek 3Di:
DDDLVNVVVCVQVVHDDPCVQWPFPDDPPDPWTKIWGDDPFKIWIWIADPPPGIGTDDMDTPPCVVVVVVVSVVVVVVVVVVVD